Protein AF-U7MM46-F1 (afdb_monomer_lite)

Secondary structure (DSSP, 8-state):
--TTTT--HHHHHHHHHHHHHHHHHHHHHT-TTHHHHHHHHHHHHHHHHSTT--HHHHHHHHHHHHHHHHHHHHH--

Radius of gyration: 12.56 Å; chains: 1; bounding box: 37×19×31 Å

Structure (mmCIF, N/CA/C/O backbone):
data_AF-U7MM46-F1
#
_entry.id   AF-U7MM46-F1
#
loop_
_atom_site.group_PDB
_atom_site.id
_atom_site.type_symbol
_atom_site.label_atom_id
_atom_site.label_alt_id
_atom_site.label_comp_id
_atom_site.label_asym_id
_atom_site.label_entity_id
_atom_site.label_seq_id
_atom_site.pdbx_PDB_ins_code
_atom_site.Cartn_x
_atom_site.Cartn_y
_atom_site.Cartn_z
_atom_site.occupancy
_atom_site.B_iso_or_equiv
_atom_site.auth_seq_id
_atom_site.auth_comp_id
_atom_site.auth_asym_id
_atom_site.auth_atom_id
_atom_site.pdbx_PDB_model_num
ATOM 1 N N . MET A 1 1 ? -12.712 11.560 -4.028 1.00 53.84 1 MET A N 1
ATOM 2 C CA . MET A 1 1 ? -11.707 10.609 -4.550 1.00 53.84 1 MET A CA 1
ATOM 3 C C . MET A 1 1 ? -11.240 9.659 -3.456 1.00 53.84 1 MET A C 1
ATOM 5 O O . MET A 1 1 ? -11.327 8.463 -3.653 1.00 53.84 1 MET A O 1
ATOM 9 N N . THR A 1 2 ? -10.818 10.131 -2.282 1.00 55.84 2 THR A N 1
ATOM 10 C CA . THR A 1 2 ? -10.452 9.230 -1.166 1.00 55.84 2 THR A CA 1
ATOM 11 C C . THR A 1 2 ? -11.668 8.674 -0.423 1.00 55.84 2 THR A C 1
ATOM 13 O O . THR A 1 2 ? -11.692 7.500 -0.087 1.00 55.84 2 THR A O 1
ATOM 16 N N . SER A 1 3 ? -12.738 9.462 -0.296 1.00 59.00 3 SER A N 1
ATOM 17 C CA . SER A 1 3 ? -14.036 9.029 0.248 1.00 59.00 3 SER A CA 1
ATOM 18 C C . SER A 1 3 ? -14.751 7.949 -0.576 1.00 59.00 3 SER A C 1
ATOM 20 O O . SER A 1 3 ? -15.635 7.282 -0.060 1.00 59.00 3 SER A O 1
ATOM 22 N N . THR A 1 4 ? -14.376 7.753 -1.843 1.00 77.88 4 THR A N 1
ATOM 23 C CA . THR A 1 4 ? -14.897 6.671 -2.701 1.00 77.88 4 THR A CA 1
ATOM 24 C C . THR A 1 4 ? -14.092 5.377 -2.589 1.00 77.88 4 THR A C 1
ATO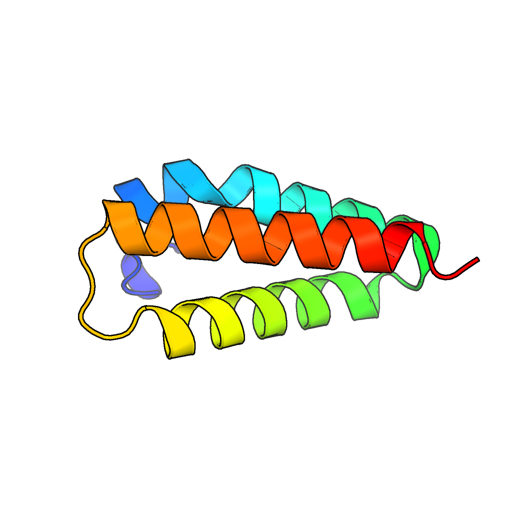M 26 O O . THR A 1 4 ? -14.537 4.355 -3.091 1.00 77.88 4 THR A O 1
ATOM 29 N N . LEU A 1 5 ? -12.907 5.426 -1.971 1.00 78.75 5 LEU A N 1
ATOM 30 C CA . LEU A 1 5 ? -12.013 4.276 -1.806 1.00 78.75 5 LEU A CA 1
ATOM 31 C C . LEU A 1 5 ? -12.149 3.615 -0.428 1.00 78.75 5 LEU A C 1
ATOM 33 O O . LEU A 1 5 ? -11.440 2.654 -0.167 1.00 78.75 5 LEU A O 1
ATOM 37 N N . ASP A 1 6 ? -13.028 4.142 0.433 1.00 84.56 6 ASP A N 1
ATOM 38 C CA . ASP A 1 6 ? -13.265 3.649 1.797 1.00 84.56 6 ASP A CA 1
ATOM 39 C C . ASP A 1 6 ? -11.973 3.489 2.625 1.00 84.56 6 ASP A C 1
ATOM 41 O O . ASP A 1 6 ? -11.786 2.537 3.377 1.00 84.56 6 ASP A O 1
ATOM 45 N N . VAL A 1 7 ? -11.033 4.425 2.449 1.00 84.38 7 VAL A N 1
ATOM 46 C CA . VAL A 1 7 ? -9.767 4.443 3.195 1.00 84.38 7 VAL A CA 1
ATOM 47 C C . VAL A 1 7 ? -9.883 5.402 4.369 1.00 84.38 7 VAL A C 1
ATOM 49 O O . VAL A 1 7 ? -10.228 6.575 4.182 1.00 84.38 7 VAL A O 1
ATOM 52 N N . ASP A 1 8 ? -9.526 4.927 5.565 1.00 87.75 8 ASP A N 1
ATOM 53 C CA . ASP A 1 8 ? -9.488 5.760 6.763 1.00 87.75 8 ASP A CA 1
ATOM 54 C C . ASP A 1 8 ? -8.584 7.003 6.550 1.00 87.75 8 ASP A C 1
ATOM 56 O O . ASP A 1 8 ? -7.419 6.882 6.143 1.00 87.75 8 ASP A O 1
ATOM 60 N N . PRO A 1 9 ? -9.083 8.228 6.814 1.00 88.06 9 PRO A N 1
ATOM 61 C CA . PRO A 1 9 ? -8.325 9.452 6.572 1.00 88.06 9 PRO A CA 1
ATOM 62 C C . PRO A 1 9 ? -7.055 9.613 7.419 1.00 88.06 9 PRO A C 1
ATOM 64 O O . PRO A 1 9 ? -6.204 10.431 7.059 1.00 88.06 9 PRO A O 1
ATOM 67 N N . GLN A 1 10 ? -6.933 8.941 8.564 1.00 89.06 10 GLN A N 1
ATOM 68 C CA . GLN A 1 10 ? -5.713 8.951 9.373 1.00 89.06 10 GLN A CA 1
ATOM 69 C C . GLN A 1 10 ? -4.656 8.043 8.750 1.00 89.06 10 GLN A C 1
ATOM 71 O O . GLN A 1 10 ? -3.528 8.492 8.547 1.00 89.06 10 GLN A O 1
ATOM 76 N N . VAL A 1 11 ? -5.042 6.825 8.356 1.00 88.06 11 VAL A N 1
ATOM 77 C CA . VAL A 1 11 ? -4.150 5.880 7.663 1.00 88.06 11 VAL A CA 1
ATOM 78 C C . VAL A 1 11 ? -3.627 6.490 6.364 1.00 88.06 11 VAL A C 1
ATOM 80 O O . VAL A 1 11 ? -2.421 6.486 6.116 1.00 88.06 11 VAL A O 1
ATOM 83 N N . LEU A 1 12 ? -4.510 7.107 5.571 1.00 90.19 12 LEU A N 1
ATOM 84 C CA . LEU A 1 12 ? -4.126 7.800 4.342 1.00 90.19 12 LEU A CA 1
ATOM 85 C C . LEU A 1 12 ? -3.078 8.891 4.601 1.00 90.19 12 LEU A C 1
ATOM 87 O O . LEU A 1 12 ? -2.039 8.919 3.947 1.00 90.19 12 LEU A O 1
ATOM 91 N N . ARG A 1 13 ? -3.340 9.807 5.542 1.00 91.75 13 ARG A N 1
ATOM 92 C CA . ARG A 1 13 ? -2.427 10.928 5.824 1.00 91.75 13 ARG A CA 1
ATOM 93 C C . ARG A 1 13 ? -1.063 10.454 6.315 1.00 91.75 13 ARG A C 1
ATOM 95 O O . ARG A 1 13 ? -0.064 11.074 5.965 1.00 91.75 13 ARG A O 1
ATOM 102 N N . ALA A 1 14 ? -1.030 9.380 7.098 1.00 92.81 14 ALA A N 1
ATOM 103 C CA . ALA A 1 14 ? 0.201 8.838 7.657 1.00 92.81 14 ALA A CA 1
ATOM 104 C C . ALA A 1 14 ? 1.082 8.114 6.623 1.00 92.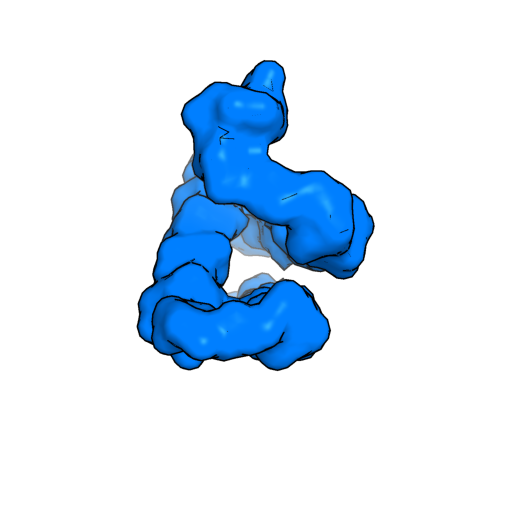81 14 ALA A C 1
ATOM 106 O O . ALA A 1 14 ? 2.290 8.050 6.813 1.00 92.81 14 ALA A O 1
ATOM 107 N N . THR A 1 15 ? 0.497 7.585 5.541 1.00 91.19 15 THR A N 1
ATOM 108 C CA . THR A 1 15 ? 1.190 6.661 4.617 1.00 91.19 15 THR A CA 1
ATOM 109 C C . THR A 1 15 ? 1.330 7.181 3.185 1.00 91.19 15 THR A C 1
ATOM 111 O O . THR A 1 15 ? 2.171 6.693 2.431 1.00 91.19 15 THR A O 1
ATOM 114 N N . ILE A 1 16 ? 0.553 8.196 2.782 1.00 92.69 16 ILE A N 1
ATOM 115 C CA . ILE A 1 16 ? 0.523 8.692 1.393 1.00 92.69 16 ILE A CA 1
ATOM 116 C C . ILE A 1 16 ? 1.899 9.134 0.885 1.00 92.69 16 ILE A C 1
ATOM 118 O O . ILE A 1 16 ? 2.230 8.892 -0.273 1.00 92.69 16 ILE A O 1
ATOM 122 N N . LYS A 1 17 ? 2.714 9.759 1.743 1.00 93.75 17 LYS A N 1
ATOM 123 C CA . LYS A 1 17 ? 4.052 10.217 1.362 1.00 93.75 17 LYS A CA 1
ATOM 124 C C . LYS A 1 17 ? 4.950 9.035 0.993 1.00 93.75 17 LYS A C 1
ATOM 126 O O . LYS A 1 17 ? 5.583 9.073 -0.054 1.00 93.75 17 LYS A O 1
ATOM 131 N N . ASP A 1 18 ? 4.940 7.978 1.796 1.00 91.88 18 ASP A N 1
ATOM 132 C CA . ASP A 1 18 ? 5.787 6.802 1.584 1.00 91.88 18 ASP A CA 1
ATOM 133 C C . ASP A 1 18 ? 5.400 6.053 0.300 1.00 91.88 18 ASP A C 1
ATOM 135 O O . ASP A 1 18 ? 6.261 5.591 -0.450 1.00 91.88 18 ASP A O 1
ATOM 139 N N . VAL A 1 19 ? 4.098 5.997 -0.012 1.00 91.38 19 VAL A N 1
ATOM 140 C CA . VAL A 1 19 ? 3.597 5.434 -1.278 1.00 91.38 19 VAL A CA 1
ATOM 141 C C . VAL A 1 19 ? 4.097 6.248 -2.476 1.00 91.38 19 VAL A C 1
ATOM 143 O O . VAL A 1 19 ? 4.548 5.678 -3.475 1.00 91.38 19 VAL A O 1
ATOM 146 N N . LEU A 1 20 ? 4.034 7.581 -2.395 1.00 92.25 20 LEU A N 1
ATOM 147 C CA . LEU A 1 20 ? 4.514 8.465 -3.461 1.00 92.25 20 LEU A CA 1
ATOM 148 C C . LEU A 1 20 ? 6.038 8.397 -3.621 1.00 92.25 20 LEU A C 1
ATOM 150 O O . LEU A 1 20 ? 6.528 8.404 -4.751 1.00 92.25 20 LEU A O 1
ATOM 154 N N . ASP A 1 21 ? 6.778 8.261 -2.524 1.00 92.00 21 ASP A N 1
ATOM 155 C CA . ASP A 1 21 ? 8.232 8.107 -2.547 1.00 92.00 21 ASP A CA 1
ATOM 156 C C . ASP A 1 21 ? 8.639 6.782 -3.212 1.00 92.00 21 ASP A C 1
ATOM 158 O O . ASP A 1 21 ? 9.483 6.785 -4.111 1.00 92.00 21 ASP A O 1
ATOM 162 N N . LEU A 1 22 ? 7.989 5.661 -2.863 1.00 89.56 22 LEU A N 1
ATOM 163 C CA . LEU A 1 22 ? 8.204 4.373 -3.536 1.00 89.56 22 LEU A CA 1
ATOM 164 C C . LEU A 1 22 ? 7.897 4.467 -5.038 1.00 89.56 22 LEU A C 1
ATOM 166 O O . LEU A 1 22 ? 8.674 3.997 -5.870 1.00 89.56 22 LEU A O 1
ATOM 170 N N . THR A 1 23 ? 6.787 5.117 -5.390 1.00 90.38 23 THR A N 1
ATOM 171 C CA . THR A 1 23 ? 6.390 5.345 -6.788 1.00 90.38 23 THR A CA 1
ATOM 172 C C . THR A 1 23 ? 7.463 6.139 -7.534 1.00 90.38 23 THR A C 1
ATOM 174 O O . THR A 1 23 ? 7.830 5.785 -8.655 1.00 90.38 23 THR A O 1
ATOM 177 N N . SER A 1 24 ? 8.002 7.188 -6.908 1.00 89.69 24 SER A N 1
ATOM 178 C CA . SER A 1 24 ? 9.081 7.997 -7.473 1.00 89.69 24 SER A CA 1
ATOM 179 C C . SER A 1 24 ? 10.330 7.156 -7.734 1.00 89.69 24 SER A C 1
ATOM 181 O O . SER A 1 24 ? 10.858 7.195 -8.842 1.00 89.69 24 SER A O 1
ATOM 183 N N . ILE A 1 25 ? 10.769 6.341 -6.770 1.00 88.19 25 ILE A N 1
ATOM 184 C CA . ILE A 1 25 ? 11.949 5.472 -6.922 1.00 88.19 25 ILE A CA 1
ATOM 185 C C . ILE A 1 25 ? 11.774 4.529 -8.115 1.00 88.19 25 ILE A C 1
ATOM 187 O O . ILE A 1 25 ? 12.601 4.509 -9.022 1.00 88.19 25 ILE A O 1
ATOM 191 N N . VAL A 1 26 ? 10.657 3.800 -8.168 1.00 86.75 26 VAL A N 1
ATOM 192 C CA . VAL A 1 26 ? 10.398 2.827 -9.242 1.00 86.75 26 VAL A CA 1
ATOM 193 C C . VAL A 1 26 ? 10.312 3.505 -10.613 1.00 86.75 26 VAL A C 1
ATOM 195 O O . VAL A 1 26 ? 10.770 2.947 -11.614 1.00 86.75 26 VAL A O 1
ATOM 198 N N . ALA A 1 27 ? 9.746 4.713 -10.675 1.00 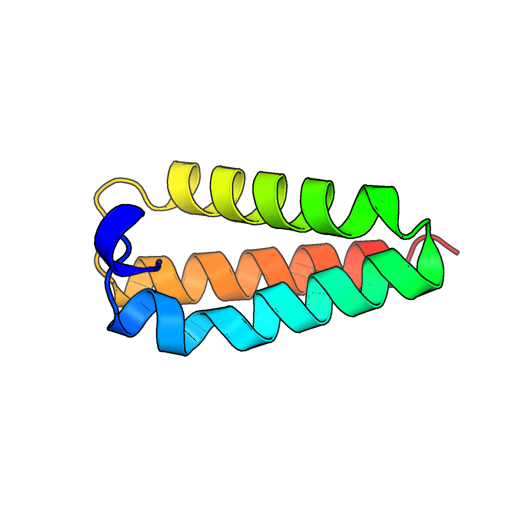88.00 27 ALA A N 1
ATOM 199 C CA . ALA A 1 27 ? 9.633 5.469 -11.917 1.00 88.00 27 ALA A CA 1
ATOM 200 C C . ALA A 1 27 ? 10.992 5.930 -12.467 1.00 88.00 27 ALA A C 1
ATOM 202 O O . ALA A 1 27 ? 11.123 6.045 -13.688 1.00 88.00 27 ALA A O 1
ATOM 203 N N . HIS A 1 28 ? 11.965 6.205 -11.593 1.00 86.38 28 HIS A N 1
ATOM 204 C CA . HIS A 1 28 ? 13.315 6.617 -11.983 1.00 86.38 28 HIS A CA 1
ATOM 205 C C . HIS A 1 28 ? 14.223 5.423 -12.313 1.00 86.38 28 HIS A C 1
ATOM 207 O O . HIS A 1 28 ? 14.954 5.495 -13.296 1.00 86.38 28 HIS A O 1
ATOM 213 N N . GLU A 1 29 ? 14.151 4.333 -11.542 1.00 77.38 29 GLU A N 1
ATOM 214 C CA . GLU A 1 29 ? 15.105 3.215 -11.647 1.00 77.38 29 GLU A CA 1
ATOM 215 C C . GLU A 1 29 ? 14.678 2.115 -12.636 1.00 77.38 29 GLU A C 1
ATOM 217 O O . GLU A 1 29 ? 15.528 1.488 -13.262 1.00 77.38 29 GLU A O 1
ATOM 222 N N . HIS A 1 30 ? 13.372 1.869 -12.814 1.00 73.69 30 HIS A N 1
ATOM 223 C CA . HI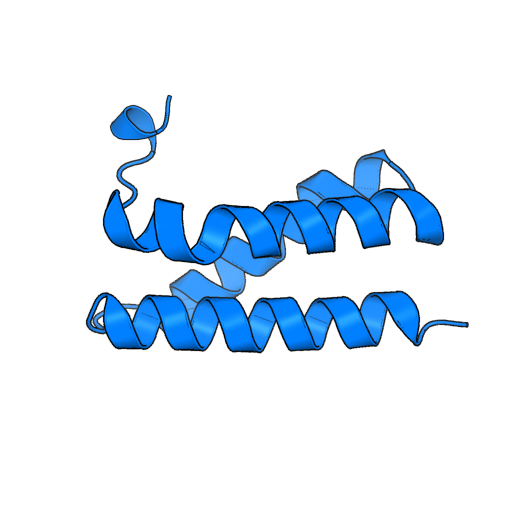S A 1 30 ? 12.879 0.784 -13.676 1.00 73.69 30 HIS A CA 1
ATOM 224 C C . HIS A 1 30 ? 12.153 1.299 -14.916 1.00 73.69 30 HIS A C 1
ATOM 226 O O . HIS A 1 30 ? 12.635 1.192 -16.042 1.00 73.69 30 HIS A O 1
ATOM 232 N N . SER A 1 31 ? 10.926 1.785 -14.725 1.00 78.00 31 SER A N 1
ATOM 233 C CA . SER A 1 31 ? 10.068 2.251 -15.808 1.00 78.00 31 SER A CA 1
ATOM 234 C C . SER A 1 31 ? 8.842 2.952 -15.237 1.00 78.00 31 SER A C 1
ATOM 236 O O . SER A 1 31 ? 8.217 2.474 -14.288 1.00 78.00 31 SER A O 1
ATOM 238 N N . ARG A 1 32 ? 8.434 4.061 -15.859 1.00 77.06 32 ARG A N 1
ATOM 239 C CA . ARG A 1 32 ? 7.266 4.850 -15.431 1.00 77.06 32 ARG A CA 1
ATOM 240 C C . ARG A 1 32 ? 5.954 4.044 -15.337 1.00 77.06 32 ARG A C 1
ATOM 242 O O . ARG A 1 32 ? 5.220 4.286 -14.384 1.00 77.06 32 ARG A O 1
ATOM 249 N N . PRO A 1 33 ? 5.644 3.078 -16.230 1.00 83.94 33 PRO A N 1
ATOM 250 C CA . PRO A 1 33 ? 4.459 2.227 -16.097 1.00 83.94 33 PRO A CA 1
ATOM 251 C C . PRO A 1 33 ? 4.513 1.254 -14.912 1.00 83.94 33 PRO A C 1
ATOM 253 O O . PRO A 1 33 ? 3.465 0.874 -14.399 1.00 83.94 33 PRO A O 1
ATOM 256 N N . ALA A 1 34 ? 5.707 0.854 -14.459 1.00 82.88 34 ALA A N 1
ATOM 257 C CA . ALA A 1 34 ? 5.853 -0.082 -13.343 1.00 82.88 34 ALA A CA 1
ATOM 258 C C . ALA A 1 34 ? 5.521 0.576 -11.995 1.00 82.88 34 ALA A C 1
ATOM 260 O O . ALA A 1 34 ? 5.000 -0.079 -11.100 1.00 82.88 34 ALA A O 1
ATOM 261 N N . ALA A 1 35 ? 5.754 1.883 -11.866 1.00 84.19 35 ALA A N 1
ATOM 262 C CA . ALA A 1 35 ? 5.549 2.631 -10.630 1.00 84.19 35 ALA A CA 1
ATOM 263 C C . ALA A 1 35 ? 4.120 2.539 -10.043 1.00 84.19 35 ALA A C 1
ATOM 265 O O . ALA A 1 35 ? 3.994 2.142 -8.882 1.00 84.19 35 ALA A O 1
ATOM 266 N N . PRO A 1 36 ? 3.034 2.826 -10.794 1.00 84.44 36 PRO A N 1
ATOM 267 C CA . PRO A 1 36 ? 1.674 2.695 -10.264 1.00 84.44 36 PRO A CA 1
ATOM 268 C C . PRO A 1 36 ? 1.292 1.243 -9.941 1.00 84.44 36 PRO A C 1
ATOM 270 O O . PRO A 1 36 ? 0.559 1.007 -8.981 1.00 84.44 36 PRO A O 1
ATOM 273 N N . VAL A 1 37 ? 1.807 0.263 -10.694 1.00 88.06 37 VAL A N 1
ATOM 274 C CA . VAL A 1 37 ? 1.558 -1.164 -10.427 1.00 88.06 37 VAL A CA 1
ATOM 275 C C . VAL A 1 37 ? 2.246 -1.596 -9.132 1.00 88.06 37 VAL A C 1
ATOM 277 O O . VAL A 1 37 ? 1.619 -2.248 -8.298 1.00 88.06 37 VAL A O 1
ATOM 280 N N . THR A 1 38 ? 3.495 -1.179 -8.910 1.00 87.50 38 THR A N 1
ATOM 281 C CA . THR A 1 38 ? 4.219 -1.449 -7.662 1.00 87.50 38 THR A CA 1
ATOM 282 C C . THR A 1 38 ? 3.520 -0.817 -6.463 1.00 87.50 38 THR A C 1
ATOM 284 O O . THR A 1 38 ? 3.336 -1.490 -5.453 1.00 87.50 38 THR A O 1
ATOM 287 N N . ALA A 1 39 ? 3.069 0.437 -6.574 1.00 87.00 39 ALA A N 1
ATOM 288 C CA . ALA A 1 39 ? 2.325 1.106 -5.508 1.00 87.00 39 ALA A CA 1
ATOM 289 C C . ALA A 1 39 ? 1.023 0.366 -5.150 1.00 87.00 39 ALA A C 1
ATOM 291 O O . ALA A 1 39 ? 0.728 0.166 -3.971 1.00 87.00 39 ALA A O 1
ATOM 292 N N . PHE A 1 40 ? 0.272 -0.096 -6.158 1.00 89.38 40 PHE A N 1
ATOM 293 C CA . PHE A 1 40 ? -0.945 -0.881 -5.945 1.00 89.38 40 PHE A CA 1
ATOM 294 C C . PHE A 1 40 ? -0.662 -2.219 -5.248 1.00 89.38 40 PHE A C 1
ATOM 296 O O . PHE A 1 40 ? -1.302 -2.534 -4.246 1.00 89.38 40 PHE A O 1
ATOM 303 N N . LEU A 1 41 ? 0.309 -2.995 -5.742 1.00 90.06 41 LEU A N 1
ATOM 304 C CA . LEU A 1 41 ? 0.653 -4.300 -5.168 1.00 90.06 41 LEU A CA 1
ATOM 305 C C . LEU A 1 41 ? 1.217 -4.175 -3.747 1.00 90.06 41 LEU A C 1
ATOM 307 O O . LEU A 1 41 ? 0.884 -4.991 -2.890 1.00 90.06 41 LEU A O 1
ATOM 311 N N . ALA A 1 42 ? 2.016 -3.139 -3.480 1.00 87.75 42 ALA A N 1
ATOM 312 C CA . ALA A 1 42 ? 2.523 -2.838 -2.145 1.00 87.75 42 ALA A CA 1
ATOM 313 C C . ALA A 1 42 ? 1.382 -2.541 -1.160 1.00 87.75 42 ALA A C 1
ATOM 315 O O . ALA A 1 42 ? 1.338 -3.117 -0.071 1.00 87.75 42 ALA A O 1
ATOM 316 N N . GLY A 1 43 ? 0.428 -1.695 -1.565 1.00 86.06 43 GLY A N 1
ATOM 317 C CA . GLY A 1 43 ? -0.769 -1.402 -0.776 1.00 86.06 43 GLY A CA 1
ATOM 318 C C . GLY A 1 43 ? -1.639 -2.641 -0.541 1.00 86.06 43 GLY A C 1
ATOM 319 O O . GLY A 1 43 ? -2.051 -2.897 0.589 1.00 86.06 43 GLY A O 1
ATOM 320 N N . LEU A 1 44 ? -1.857 -3.459 -1.578 1.00 86.69 44 LEU A N 1
ATOM 321 C CA . LEU A 1 44 ? -2.618 -4.709 -1.485 1.00 86.69 44 LEU A CA 1
ATOM 322 C C . LEU A 1 44 ? -1.977 -5.692 -0.494 1.00 86.69 44 LEU A C 1
ATOM 324 O O . LEU A 1 44 ? -2.658 -6.219 0.386 1.00 86.69 44 LEU A O 1
ATOM 328 N N . ALA A 1 45 ? -0.665 -5.910 -0.602 1.00 86.38 45 ALA A N 1
ATOM 329 C CA . ALA A 1 45 ? 0.070 -6.807 0.284 1.00 86.38 45 ALA A CA 1
ATOM 330 C C . ALA A 1 45 ? 0.089 -6.302 1.738 1.00 86.38 45 ALA A C 1
ATOM 332 O O . ALA A 1 45 ? 0.026 -7.102 2.672 1.00 86.38 45 ALA A O 1
ATOM 333 N N . ALA A 1 46 ? 0.156 -4.985 1.955 1.00 84.69 46 ALA A N 1
ATOM 334 C CA . ALA A 1 46 ? 0.064 -4.404 3.292 1.00 84.69 46 ALA A CA 1
ATOM 335 C C . ALA A 1 46 ? -1.340 -4.572 3.907 1.00 84.69 46 ALA A C 1
ATOM 337 O O . ALA A 1 46 ? -1.458 -4.952 5.073 1.00 84.69 46 ALA A O 1
ATOM 338 N N . GLY A 1 47 ? -2.408 -4.385 3.123 1.00 84.00 47 GLY A N 1
ATOM 339 C CA . GLY A 1 47 ? -3.788 -4.595 3.580 1.00 84.00 47 GLY A CA 1
ATOM 340 C C . GLY A 1 47 ? -4.098 -6.055 3.937 1.00 84.00 47 GLY A C 1
ATOM 341 O O . GLY A 1 47 ? -4.750 -6.334 4.943 1.00 84.00 47 GLY A O 1
ATOM 342 N N . GLN A 1 48 ? -3.558 -7.011 3.173 1.00 85.25 48 GLN A N 1
ATOM 343 C CA . GLN A 1 48 ? -3.703 -8.442 3.474 1.00 85.25 48 GLN A CA 1
ATOM 344 C C . GLN A 1 48 ? -3.059 -8.839 4.8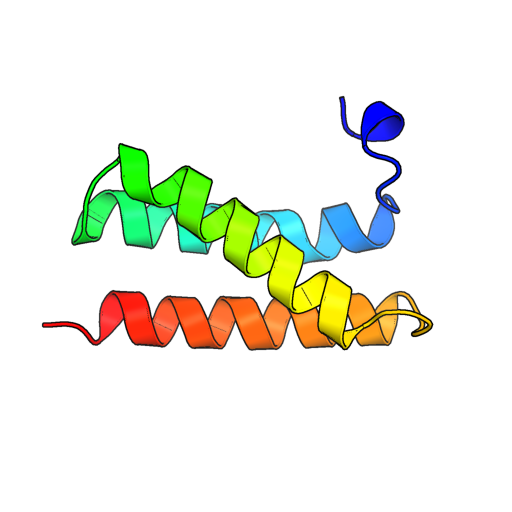11 1.00 85.25 48 GLN A C 1
ATOM 346 O O . GLN A 1 48 ? -3.578 -9.710 5.504 1.00 85.25 48 GLN A O 1
ATOM 351 N N . ARG A 1 49 ? -1.949 -8.198 5.198 1.00 81.44 49 ARG A N 1
ATOM 352 C CA . ARG A 1 49 ? -1.238 -8.496 6.456 1.00 81.44 49 ARG A CA 1
ATOM 353 C C . ARG A 1 49 ? -1.859 -7.843 7.686 1.00 81.44 49 ARG A C 1
ATOM 355 O O . ARG A 1 49 ? -1.605 -8.292 8.795 1.00 81.44 49 ARG A O 1
ATOM 362 N N . THR A 1 50 ? -2.646 -6.792 7.492 1.00 82.56 50 THR A N 1
ATOM 363 C CA . THR A 1 50 ? -3.182 -5.953 8.576 1.00 82.56 50 THR A CA 1
ATOM 364 C C . THR A 1 50 ? -4.698 -6.078 8.734 1.00 82.56 50 THR A C 1
ATOM 366 O O . THR A 1 50 ? -5.331 -5.308 9.459 1.00 82.56 50 THR A O 1
ATOM 369 N N . SER A 1 51 ? -5.296 -7.063 8.057 1.00 78.94 51 SER A N 1
ATOM 370 C CA . SER A 1 51 ? -6.727 -7.350 8.132 1.00 78.94 51 SER A CA 1
ATOM 371 C C . SER A 1 51 ? -7.147 -7.636 9.579 1.00 78.94 51 SER A C 1
ATOM 373 O O . SER A 1 51 ? -6.695 -8.606 10.181 1.00 78.94 51 SER A O 1
ATOM 375 N N . GLY A 1 52 ? -8.014 -6.778 10.131 1.00 78.50 52 GLY A N 1
ATOM 376 C CA . GLY A 1 52 ? -8.513 -6.872 11.509 1.00 78.50 52 GLY A CA 1
ATOM 377 C C . GLY A 1 52 ? -7.668 -6.166 12.581 1.00 78.50 52 GLY A C 1
ATOM 378 O O . GLY A 1 52 ? -8.044 -6.222 13.748 1.00 78.50 52 GLY A O 1
ATOM 379 N N . GLY A 1 53 ? -6.566 -5.503 12.208 1.00 83.38 53 GLY A N 1
ATOM 380 C CA . GLY A 1 53 ? -5.740 -4.699 13.118 1.00 83.38 53 GLY A CA 1
ATOM 381 C C . GLY A 1 53 ? -6.250 -3.266 13.316 1.00 83.38 53 GLY A C 1
ATOM 382 O O . GLY A 1 53 ? -7.084 -2.765 12.560 1.00 83.38 53 GLY A O 1
ATOM 383 N N . THR A 1 54 ? -5.724 -2.590 14.334 1.00 88.56 54 THR A N 1
ATOM 384 C CA . THR A 1 54 ? -5.951 -1.160 14.590 1.00 88.56 54 THR A CA 1
ATOM 385 C C . THR A 1 54 ? -5.301 -0.284 13.514 1.00 88.56 54 THR A C 1
ATOM 387 O O . THR A 1 54 ? -4.355 -0.696 12.843 1.00 88.56 54 THR A O 1
ATOM 390 N N . HIS A 1 55 ? -5.741 0.974 13.385 1.00 87.50 55 HIS A N 1
ATOM 391 C CA . HIS A 1 55 ? -5.110 1.928 12.461 1.00 87.50 55 HIS A CA 1
ATOM 392 C C . HIS A 1 55 ? -3.610 2.119 12.733 1.00 87.50 55 HIS A C 1
ATOM 394 O O . HIS A 1 55 ? -2.842 2.295 11.794 1.00 87.50 55 HIS A O 1
ATOM 400 N N . ALA A 1 56 ? -3.176 2.069 13.997 1.00 88.25 56 ALA A N 1
ATOM 401 C CA . ALA A 1 56 ? -1.763 2.198 14.348 1.00 88.25 56 ALA A CA 1
ATOM 402 C C . ALA A 1 56 ? -0.937 1.017 13.811 1.00 88.25 56 ALA A C 1
ATOM 404 O O . ALA A 1 56 ? 0.074 1.235 13.148 1.00 88.25 56 ALA A O 1
ATOM 405 N N . GLU A 1 57 ? -1.413 -0.215 14.016 1.00 88.31 57 GLU A N 1
ATOM 406 C CA . GLU A 1 57 ? -0.778 -1.431 13.487 1.00 88.31 57 GLU A CA 1
ATOM 407 C C . GLU A 1 57 ? -0.788 -1.449 11.953 1.00 88.31 57 GLU A C 1
ATOM 409 O O . GLU A 1 57 ? 0.190 -1.846 11.321 1.00 88.31 57 GLU A O 1
ATOM 414 N N . GLN A 1 58 ? -1.875 -0.971 11.340 1.00 86.62 58 GLN A N 1
ATOM 415 C CA . GLN A 1 58 ? -1.976 -0.820 9.889 1.00 86.62 58 GLN A CA 1
ATOM 416 C C . GLN A 1 58 ? -0.932 0.156 9.345 1.00 86.62 58 GLN A C 1
ATOM 418 O O . GLN A 1 58 ? -0.223 -0.176 8.396 1.00 86.62 58 GLN A O 1
ATOM 423 N N . ILE A 1 59 ? -0.822 1.344 9.946 1.00 89.38 59 ILE A N 1
ATOM 424 C CA . ILE A 1 59 ? 0.147 2.369 9.545 1.00 89.38 59 ILE A CA 1
ATOM 425 C C . ILE A 1 59 ? 1.569 1.827 9.671 1.00 89.38 59 ILE A C 1
ATOM 427 O O . ILE A 1 59 ? 2.326 1.909 8.705 1.00 89.38 59 ILE A O 1
ATOM 431 N N . GLU A 1 60 ? 1.916 1.234 10.815 1.00 90.44 60 GLU A N 1
ATOM 432 C CA . GLU A 1 60 ? 3.256 0.695 11.054 1.00 90.44 60 GLU A CA 1
ATOM 433 C C . GLU A 1 60 ? 3.619 -0.380 10.021 1.00 90.44 60 GLU A C 1
ATOM 435 O O . GLU A 1 60 ? 4.671 -0.305 9.383 1.00 90.44 60 GLU A O 1
ATOM 440 N N . ALA A 1 61 ? 2.727 -1.342 9.786 1.00 87.69 61 ALA A N 1
ATOM 441 C CA . ALA A 1 61 ? 2.968 -2.414 8.829 1.00 87.69 61 ALA A CA 1
ATOM 442 C C . ALA A 1 61 ? 3.066 -1.906 7.379 1.00 87.69 61 ALA A C 1
ATOM 444 O O . ALA A 1 61 ? 3.905 -2.392 6.616 1.00 87.69 61 ALA A O 1
ATOM 445 N N . ILE A 1 62 ? 2.246 -0.920 6.986 1.00 89.25 62 ILE A N 1
ATOM 446 C CA . ILE A 1 62 ? 2.352 -0.272 5.669 1.00 89.25 62 ILE A CA 1
ATOM 447 C C . ILE A 1 62 ? 3.722 0.397 5.533 1.00 89.25 62 ILE A C 1
ATOM 449 O O . ILE A 1 62 ? 4.427 0.146 4.557 1.00 89.25 62 ILE A O 1
ATOM 453 N N . GLN A 1 63 ? 4.126 1.203 6.514 1.00 91.06 63 GLN A N 1
ATOM 454 C CA . GLN A 1 63 ? 5.394 1.935 6.488 1.00 91.06 63 GLN A CA 1
ATOM 455 C C . GLN A 1 63 ? 6.599 0.996 6.427 1.00 91.06 63 GLN A C 1
ATOM 457 O O . GLN A 1 63 ? 7.472 1.170 5.575 1.00 91.06 63 GLN A O 1
ATOM 462 N N . GLN A 1 64 ? 6.624 -0.044 7.266 1.00 89.75 64 GLN A N 1
ATOM 463 C CA . GLN A 1 64 ? 7.673 -1.065 7.246 1.00 89.75 64 GLN A CA 1
ATOM 464 C C . GLN A 1 64 ? 7.754 -1.764 5.884 1.00 89.75 64 GLN A C 1
ATOM 466 O O . GLN A 1 64 ? 8.845 -1.975 5.349 1.00 89.75 64 GLN A O 1
ATOM 471 N N . HIS A 1 65 ? 6.606 -2.098 5.288 1.00 89.19 65 HIS A N 1
ATOM 472 C CA . HIS A 1 65 ? 6.586 -2.777 3.999 1.00 89.19 65 HIS A CA 1
ATOM 473 C C . HIS A 1 65 ? 7.057 -1.874 2.854 1.00 89.19 65 HIS A C 1
ATOM 475 O O . HIS A 1 65 ? 7.862 -2.304 2.027 1.00 89.19 65 HIS A O 1
ATOM 481 N N . LEU A 1 66 ? 6.600 -0.620 2.817 1.00 90.38 66 LEU A N 1
ATOM 482 C CA . LEU A 1 66 ? 7.020 0.358 1.813 1.00 90.38 66 LEU A CA 1
ATOM 483 C C . LEU A 1 66 ? 8.515 0.669 1.920 1.00 90.38 66 LEU A C 1
ATOM 485 O O . LEU A 1 66 ? 9.190 0.723 0.893 1.00 90.38 66 LEU A O 1
ATOM 489 N N . ALA A 1 67 ? 9.046 0.803 3.139 1.00 89.75 67 ALA A N 1
ATOM 490 C CA . ALA A 1 67 ? 10.474 0.995 3.370 1.00 89.75 67 ALA A CA 1
ATOM 491 C C . ALA A 1 67 ? 11.296 -0.182 2.822 1.00 89.75 67 ALA A C 1
ATOM 493 O O . ALA A 1 67 ? 12.240 0.026 2.060 1.00 89.75 67 ALA A O 1
ATOM 494 N N . HIS A 1 68 ? 10.878 -1.415 3.122 1.00 89.06 68 HIS A N 1
ATOM 495 C CA . HIS A 1 68 ? 11.536 -2.616 2.611 1.00 89.06 68 HIS A CA 1
ATOM 496 C C . HIS A 1 68 ? 11.526 -2.685 1.074 1.00 89.06 68 HIS A C 1
ATOM 498 O O . HIS A 1 68 ? 12.551 -2.963 0.454 1.00 89.06 68 HIS A O 1
ATOM 504 N N . LEU A 1 69 ? 10.385 -2.395 0.440 1.00 89.12 69 LEU A N 1
ATOM 505 C CA . LEU A 1 69 ? 10.282 -2.371 -1.022 1.00 89.12 69 LEU A CA 1
ATOM 506 C C . LEU A 1 69 ? 11.135 -1.262 -1.646 1.00 89.12 69 LEU A C 1
ATOM 508 O O . LEU A 1 69 ? 11.713 -1.465 -2.712 1.00 89.12 69 LEU A O 1
ATOM 512 N N . ALA A 1 70 ? 11.241 -0.110 -0.985 1.00 87.62 70 ALA A N 1
ATOM 513 C CA . ALA A 1 70 ? 12.087 0.985 -1.436 1.00 87.62 70 ALA A CA 1
ATOM 514 C C . ALA A 1 70 ? 13.578 0.614 -1.382 1.00 87.62 70 ALA A C 1
ATOM 516 O O . ALA A 1 70 ? 14.324 0.979 -2.289 1.00 87.62 70 ALA A O 1
ATOM 517 N N . ASP A 1 71 ? 14.015 -0.133 -0.363 1.00 89.69 71 ASP A N 1
ATOM 518 C CA . ASP A 1 71 ? 15.383 -0.657 -0.290 1.00 89.69 71 ASP A CA 1
ATOM 519 C C . ASP A 1 71 ? 15.672 -1.656 -1.410 1.00 89.69 71 ASP A C 1
ATOM 521 O O . ASP A 1 71 ? 16.697 -1.540 -2.081 1.00 89.69 71 ASP A O 1
ATOM 525 N N . LEU A 1 72 ? 14.747 -2.586 -1.671 1.00 86.44 72 LEU A N 1
ATOM 526 C CA . LEU A 1 72 ? 14.879 -3.535 -2.778 1.00 86.44 72 LEU A CA 1
ATOM 527 C C . LEU A 1 72 ? 14.958 -2.818 -4.130 1.00 86.44 72 LEU A C 1
ATOM 529 O O . LEU A 1 72 ? 15.859 -3.104 -4.911 1.00 86.44 72 LEU A O 1
ATOM 533 N N . ALA A 1 73 ? 14.068 -1.853 -4.378 1.00 84.56 73 ALA A N 1
ATOM 534 C CA . ALA A 1 73 ? 14.038 -1.089 -5.626 1.00 84.56 73 ALA A CA 1
ATOM 535 C C . ALA A 1 73 ? 15.306 -0.244 -5.850 1.00 84.56 73 ALA A C 1
ATOM 537 O O . ALA A 1 73 ? 15.667 0.026 -6.991 1.00 84.56 73 ALA A O 1
ATOM 538 N N . ARG A 1 74 ? 15.995 0.171 -4.777 1.00 83.6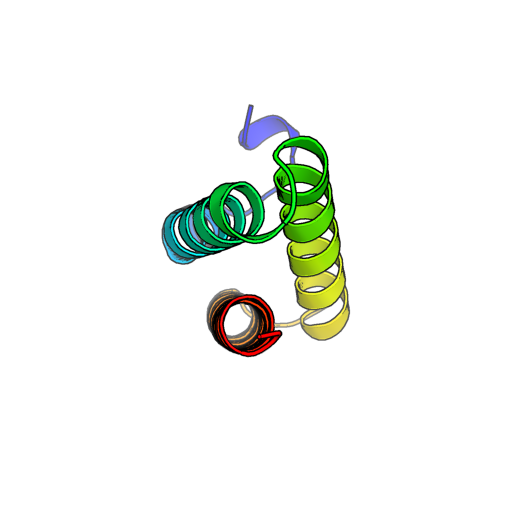2 74 ARG A N 1
ATOM 539 C CA . ARG A 1 74 ? 17.303 0.848 -4.856 1.00 83.62 74 ARG A CA 1
ATOM 540 C C . ARG A 1 74 ? 18.477 -0.124 -5.006 1.00 83.62 74 ARG A C 1
ATOM 542 O O . ARG A 1 74 ? 19.506 0.249 -5.564 1.00 83.62 74 ARG A O 1
ATOM 549 N N . GLY A 1 75 ? 18.353 -1.328 -4.450 1.00 74.81 75 GLY A N 1
ATOM 550 C CA . GLY A 1 75 ? 19.420 -2.325 -4.356 1.00 74.81 75 GLY A CA 1
ATOM 551 C C . GLY A 1 75 ? 19.597 -3.211 -5.591 1.00 74.81 75 GLY A C 1
ATOM 552 O O . GLY A 1 75 ? 20.628 -3.864 -5.704 1.00 74.81 75 GLY A O 1
ATOM 553 N N . THR A 1 76 ? 18.645 -3.232 -6.527 1.00 59.53 76 THR A N 1
ATOM 554 C CA . THR A 1 76 ? 18.676 -4.043 -7.763 1.00 59.53 76 THR A CA 1
ATOM 555 C C . THR A 1 76 ? 19.640 -3.530 -8.851 1.00 59.53 76 THR A C 1
ATOM 557 O O . THR A 1 76 ? 19.314 -3.590 -10.036 1.00 59.53 76 THR A O 1
ATOM 560 N N . ARG A 1 77 ? 20.822 -3.030 -8.468 1.00 50.94 77 ARG A N 1
ATOM 561 C CA . ARG A 1 77 ? 21.920 -2.707 -9.398 1.00 50.94 77 ARG A CA 1
ATOM 562 C C . ARG A 1 77 ? 22.711 -3.936 -9.823 1.00 50.94 77 ARG A C 1
ATOM 564 O O . ARG A 1 77 ? 22.995 -4.783 -8.949 1.00 50.94 77 ARG A O 1
#

Sequence (77 aa):
MTSTLDVDPQVLRATIKDVLDLTSIVAHEHSRPAAPVTAFLAGLAAGQRTSGGTHAEQIEAIQQHLAHLADLARGTR

pLDDT: mean 84.63, std 8.77, range [50.94, 93.75]

Foldseek 3Di:
DVVVVPDDPVLCVLQVVLLVVLLVLCCVQPNNVVSVVVSVVLLVVLCVVQPPHDSVSSSVSSNVSSVVSSCVSVVPD